Protein AF-A0AAV4UZ03-F1 (afdb_monomer_lite)

Structure (mmCIF, N/CA/C/O backbone):
data_AF-A0AAV4UZ03-F1
#
_entry.id   AF-A0AAV4UZ03-F1
#
loop_
_atom_site.group_PDB
_atom_site.id
_atom_site.type_symbol
_atom_site.label_atom_id
_atom_site.label_alt_id
_atom_site.label_comp_id
_atom_site.label_asym_id
_atom_site.label_entity_id
_atom_site.label_seq_id
_atom_site.pdbx_PDB_ins_code
_atom_site.Cartn_x
_atom_site.Cartn_y
_atom_site.Cartn_z
_atom_site.occupancy
_atom_site.B_iso_or_equiv
_atom_site.auth_seq_id
_atom_site.auth_comp_id
_atom_site.auth_asym_id
_atom_site.auth_atom_id
_atom_site.pdbx_PDB_model_num
ATOM 1 N N . MET A 1 1 ? 23.331 3.380 -18.776 1.00 75.69 1 MET A N 1
ATOM 2 C CA . MET A 1 1 ? 23.308 2.416 -17.649 1.00 75.69 1 MET A CA 1
ATOM 3 C C . MET A 1 1 ? 23.356 3.105 -16.290 1.00 75.69 1 MET A C 1
ATOM 5 O O . MET A 1 1 ? 22.382 2.980 -15.565 1.00 75.69 1 MET A O 1
ATOM 9 N N . LEU A 1 2 ? 24.399 3.875 -15.952 1.00 89.94 2 LEU A N 1
ATOM 10 C CA . LEU A 1 2 ? 24.536 4.468 -14.609 1.00 89.94 2 LEU A CA 1
ATOM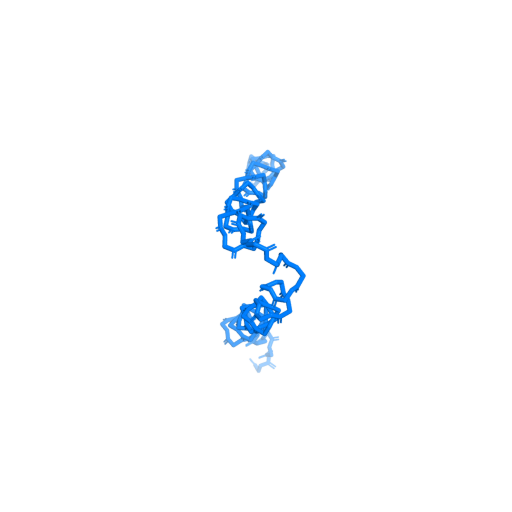 11 C C . LEU 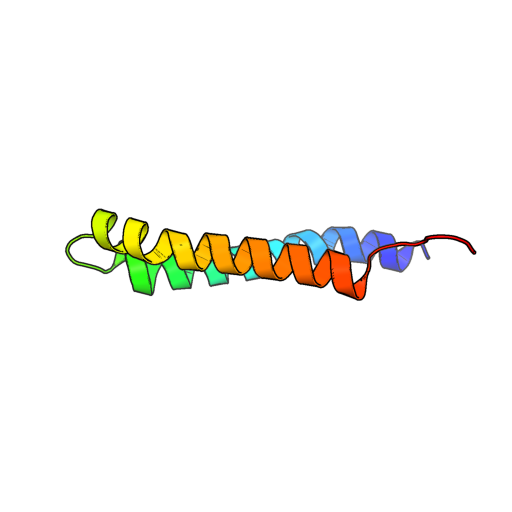A 1 2 ? 23.399 5.439 -14.225 1.00 89.94 2 LEU A C 1
ATOM 13 O O . LEU A 1 2 ? 22.902 5.381 -13.107 1.00 89.94 2 LEU A O 1
ATOM 17 N N . GLY A 1 3 ? 22.925 6.266 -15.166 1.00 91.19 3 GLY A N 1
ATOM 18 C CA . GLY A 1 3 ? 21.818 7.201 -14.915 1.00 91.19 3 GLY A CA 1
ATOM 19 C C . GLY A 1 3 ? 20.506 6.526 -14.490 1.00 91.19 3 GLY A C 1
ATOM 20 O O . GLY A 1 3 ? 19.823 7.040 -13.613 1.00 91.19 3 GLY A O 1
ATOM 21 N N . PHE A 1 4 ? 20.183 5.346 -15.036 1.00 92.31 4 PHE A N 1
ATOM 22 C CA . PHE A 1 4 ? 18.998 4.579 -14.624 1.00 92.31 4 PHE A CA 1
ATOM 23 C C . PHE A 1 4 ? 19.140 3.997 -13.215 1.00 92.31 4 PHE A C 1
ATOM 25 O O . PHE A 1 4 ? 18.165 3.960 -12.472 1.00 92.31 4 PHE A O 1
ATOM 32 N N . ILE A 1 5 ? 20.352 3.576 -12.839 1.00 94.31 5 ILE A N 1
ATOM 33 C CA . ILE A 1 5 ? 20.645 3.066 -11.493 1.00 94.31 5 ILE A CA 1
ATOM 34 C C . ILE A 1 5 ? 20.503 4.195 -10.470 1.00 94.31 5 ILE A C 1
ATOM 36 O O . ILE A 1 5 ? 19.839 4.034 -9.456 1.00 94.31 5 ILE A O 1
ATOM 40 N N . ILE A 1 6 ? 21.070 5.367 -10.760 1.00 94.19 6 ILE A N 1
ATOM 41 C CA . ILE A 1 6 ? 20.942 6.533 -9.879 1.00 94.19 6 ILE A CA 1
ATOM 42 C C . ILE A 1 6 ? 19.474 6.959 -9.782 1.00 94.19 6 ILE A C 1
ATOM 44 O O . ILE A 1 6 ? 18.983 7.215 -8.688 1.00 94.19 6 ILE A O 1
ATOM 48 N N . ALA A 1 7 ? 18.746 6.984 -10.902 1.00 94.12 7 ALA A N 1
ATOM 49 C CA . ALA A 1 7 ? 17.323 7.301 -10.895 1.00 94.12 7 ALA A CA 1
ATOM 50 C C . ALA A 1 7 ? 16.520 6.313 -10.032 1.00 94.12 7 ALA A C 1
ATOM 52 O O . ALA A 1 7 ? 15.669 6.749 -9.258 1.00 94.12 7 ALA A O 1
ATOM 53 N N . SER A 1 8 ? 16.806 5.006 -10.093 1.00 94.94 8 SER A N 1
ATOM 54 C CA . SER A 1 8 ? 16.087 4.008 -9.293 1.00 94.94 8 SER A CA 1
ATOM 55 C C . SER A 1 8 ? 16.308 4.171 -7.787 1.00 94.94 8 SER A C 1
ATOM 57 O O . SER A 1 8 ? 15.404 3.843 -7.018 1.00 94.94 8 SER A O 1
ATOM 59 N N . TRP A 1 9 ? 17.431 4.748 -7.344 1.00 94.06 9 TRP A N 1
ATOM 60 C CA . TRP A 1 9 ? 17.676 5.046 -5.925 1.00 94.06 9 TRP A CA 1
ATOM 61 C C . TRP A 1 9 ? 16.736 6.106 -5.358 1.00 94.06 9 TRP A C 1
ATOM 63 O O . TRP A 1 9 ? 16.440 6.069 -4.169 1.00 94.06 9 TRP A O 1
ATOM 73 N N . PHE A 1 10 ? 16.239 7.022 -6.191 1.00 94.62 10 PHE A N 1
ATOM 74 C CA . PHE A 1 10 ? 15.240 8.018 -5.788 1.00 94.62 10 PHE A CA 1
ATOM 75 C C . PHE A 1 10 ? 13.819 7.557 -6.102 1.00 94.62 10 PHE A C 1
ATOM 77 O O . PHE A 1 10 ? 12.893 7.790 -5.324 1.00 94.62 10 PHE A O 1
ATOM 84 N N . LEU A 1 11 ? 13.647 6.861 -7.226 1.00 96.00 11 LEU A N 1
ATOM 85 C CA . LEU A 1 11 ? 12.345 6.385 -7.667 1.00 96.00 11 LEU A CA 1
ATOM 86 C C . LEU A 1 11 ? 11.809 5.278 -6.755 1.00 96.00 11 LEU A C 1
ATOM 88 O O . LEU A 1 11 ? 10.615 5.265 -6.471 1.00 96.00 11 LEU A O 1
ATOM 92 N N . SER A 1 12 ? 12.670 4.391 -6.241 1.00 95.00 12 SER A N 1
ATOM 93 C CA . SER A 1 12 ? 12.232 3.298 -5.361 1.00 95.00 12 SER A CA 1
ATOM 94 C C . SER A 1 12 ? 11.670 3.815 -4.028 1.00 95.00 12 SER A C 1
ATOM 96 O O . SER A 1 12 ? 10.561 3.411 -3.681 1.00 95.00 12 SER A O 1
ATOM 98 N N . PRO A 1 13 ? 12.336 4.740 -3.303 1.00 95.00 13 PRO A N 1
ATOM 99 C CA . PRO A 1 13 ? 11.752 5.382 -2.124 1.00 95.00 13 PRO A CA 1
ATOM 100 C C . PRO A 1 13 ? 10.486 6.190 -2.422 1.00 95.00 13 PRO A C 1
ATOM 102 O O . PRO A 1 13 ? 9.551 6.176 -1.627 1.00 95.00 13 PRO A O 1
ATOM 105 N N . LEU A 1 14 ? 10.431 6.893 -3.558 1.00 97.62 14 LEU A N 1
ATOM 106 C CA . LEU A 1 14 ? 9.263 7.701 -3.911 1.00 97.62 14 LEU A CA 1
ATOM 107 C C . LEU A 1 14 ? 8.032 6.826 -4.183 1.00 97.62 14 LEU A C 1
ATOM 109 O O . LEU A 1 14 ? 6.955 7.081 -3.644 1.00 97.62 14 LEU A O 1
ATOM 113 N N . LEU A 1 15 ? 8.196 5.780 -4.995 1.00 96.56 15 LEU A N 1
ATOM 114 C CA . LEU A 1 15 ? 7.126 4.841 -5.315 1.00 96.56 15 LEU A CA 1
ATOM 115 C C . LEU A 1 15 ? 6.696 4.049 -4.077 1.00 96.56 15 LEU A C 1
ATOM 117 O O . LEU A 1 15 ? 5.497 3.914 -3.838 1.00 96.56 15 LEU A O 1
ATOM 121 N N . SER A 1 16 ? 7.639 3.579 -3.254 1.00 95.75 16 SER A N 1
ATOM 122 C CA . SER A 1 16 ? 7.304 2.874 -2.012 1.00 95.75 16 SER A CA 1
ATOM 123 C C . SER A 1 16 ? 6.591 3.785 -1.012 1.00 95.75 16 SER A C 1
ATOM 125 O O . SER A 1 16 ? 5.627 3.354 -0.377 1.00 95.75 16 SER A O 1
ATOM 127 N N . GLY A 1 17 ? 6.984 5.059 -0.927 1.00 97.38 17 GLY A N 1
ATOM 128 C CA . GLY A 1 17 ? 6.292 6.077 -0.143 1.00 97.38 17 GLY A CA 1
ATOM 129 C C . GLY A 1 17 ? 4.859 6.300 -0.626 1.00 97.38 17 GLY A C 1
ATOM 130 O O . GLY A 1 17 ? 3.928 6.257 0.177 1.00 97.38 17 GLY A O 1
ATOM 131 N N . LEU A 1 18 ? 4.658 6.457 -1.938 1.00 98.19 18 LEU A N 1
ATOM 132 C CA . LEU A 1 18 ? 3.330 6.644 -2.528 1.00 98.19 18 LEU A CA 1
ATOM 133 C C . LEU A 1 18 ? 2.413 5.440 -2.264 1.00 98.19 18 LEU A C 1
ATOM 135 O O . LEU A 1 18 ? 1.276 5.613 -1.825 1.00 98.19 18 LEU A O 1
ATOM 139 N N . VAL A 1 19 ? 2.920 4.223 -2.478 1.00 96.38 19 VAL A N 1
ATOM 140 C CA . VAL A 1 19 ? 2.190 2.978 -2.193 1.00 96.38 19 VAL A CA 1
ATOM 141 C C . VAL A 1 19 ? 1.861 2.868 -0.703 1.00 96.38 19 VAL A C 1
ATOM 143 O O . VAL A 1 19 ? 0.723 2.562 -0.352 1.00 96.38 19 VAL A O 1
ATOM 146 N N . SER A 1 20 ? 2.814 3.175 0.181 1.00 96.88 20 SER A N 1
ATOM 147 C CA . SER A 1 20 ? 2.601 3.131 1.633 1.00 96.88 20 SER A CA 1
ATOM 148 C C . SER A 1 20 ? 1.507 4.102 2.078 1.00 96.88 20 SER A C 1
ATOM 150 O O . SER A 1 20 ? 0.623 3.722 2.846 1.00 96.88 20 SER A O 1
ATOM 152 N N . VAL A 1 21 ? 1.510 5.336 1.559 1.00 98.06 21 VAL A N 1
ATOM 153 C CA . VAL A 1 21 ? 0.459 6.327 1.841 1.00 98.06 21 VAL A CA 1
ATOM 154 C C . VAL A 1 21 ? -0.895 5.842 1.327 1.00 98.06 21 VAL A C 1
ATOM 156 O O . VAL A 1 21 ? -1.884 5.924 2.054 1.00 98.06 21 VAL A O 1
ATOM 159 N N . ALA A 1 22 ? -0.957 5.297 0.110 1.00 97.19 22 ALA A N 1
ATOM 160 C CA . ALA A 1 22 ? -2.194 4.761 -0.450 1.00 97.19 22 ALA A CA 1
ATOM 161 C C . ALA A 1 22 ? -2.772 3.628 0.417 1.00 97.19 22 ALA A C 1
ATOM 163 O O . ALA A 1 22 ? -3.946 3.675 0.789 1.00 97.19 22 ALA A O 1
ATOM 164 N N . ILE A 1 23 ? -1.944 2.654 0.811 1.00 95.69 23 ILE A N 1
ATOM 165 C CA . ILE A 1 23 ? -2.344 1.557 1.705 1.00 95.69 23 ILE A CA 1
ATOM 166 C C . ILE A 1 23 ? -2.811 2.106 3.056 1.00 95.69 23 ILE A C 1
ATOM 168 O O . ILE A 1 23 ? -3.859 1.697 3.556 1.00 95.69 23 ILE A O 1
ATOM 172 N N . PHE A 1 24 ? -2.089 3.069 3.634 1.00 96.44 24 PHE A N 1
ATOM 173 C CA . PHE A 1 24 ? -2.483 3.689 4.896 1.00 96.44 24 PHE A CA 1
ATOM 174 C C . PHE A 1 24 ? -3.852 4.373 4.803 1.00 96.44 24 PHE A C 1
ATOM 176 O O . PHE A 1 24 ? -4.680 4.209 5.697 1.00 96.44 24 PHE A O 1
ATOM 183 N N . LEU A 1 25 ? -4.132 5.103 3.719 1.00 97.25 25 LEU A N 1
ATOM 184 C CA . LEU A 1 25 ? -5.435 5.739 3.510 1.00 97.25 25 LEU A CA 1
ATOM 185 C C . LEU A 1 25 ? -6.565 4.709 3.376 1.00 97.25 25 LEU A C 1
ATOM 187 O O . LEU A 1 25 ? -7.650 4.929 3.920 1.00 97.25 25 LEU A O 1
ATOM 191 N N . LEU A 1 26 ? -6.311 3.575 2.714 1.00 94.38 26 LEU A N 1
ATOM 192 C CA . LEU A 1 26 ? -7.261 2.462 2.642 1.00 94.38 26 LEU A CA 1
ATOM 193 C C . LEU A 1 26 ? -7.525 1.875 4.032 1.00 94.38 26 LEU A C 1
ATOM 195 O O . LEU A 1 26 ? -8.678 1.783 4.445 1.00 94.38 26 LEU A O 1
ATOM 199 N N . ILE A 1 27 ? -6.477 1.549 4.791 1.00 96.12 27 ILE A N 1
ATOM 200 C CA . ILE A 1 27 ? -6.607 1.030 6.161 1.00 96.12 27 ILE A CA 1
ATOM 201 C C . ILE A 1 27 ? -7.364 2.028 7.039 1.00 96.12 27 ILE A C 1
ATOM 203 O O . ILE A 1 27 ? -8.295 1.651 7.750 1.00 96.12 27 ILE A O 1
ATOM 207 N N . ARG A 1 28 ? -7.020 3.316 6.955 1.00 96.25 28 ARG A N 1
ATOM 208 C CA . ARG A 1 28 ? -7.691 4.373 7.710 1.00 96.25 28 ARG A CA 1
ATOM 209 C C . ARG A 1 28 ? -9.187 4.382 7.424 1.00 96.25 28 ARG A C 1
ATOM 211 O O . ARG A 1 28 ? -9.979 4.347 8.358 1.00 96.25 28 ARG A O 1
ATOM 218 N N . ARG A 1 29 ? -9.568 4.392 6.145 1.00 94.38 29 ARG A N 1
ATOM 219 C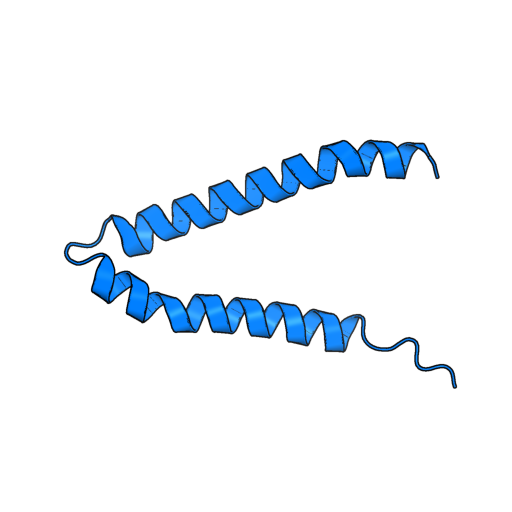 CA . ARG A 1 29 ? -10.967 4.489 5.718 1.00 94.38 29 ARG A CA 1
ATOM 220 C C . ARG A 1 29 ? -11.773 3.218 5.991 1.00 94.38 29 ARG A C 1
ATOM 222 O O . ARG A 1 29 ? -12.935 3.319 6.375 1.00 94.38 29 ARG A O 1
ATOM 229 N N . PHE A 1 30 ? -11.195 2.040 5.765 1.00 91.44 30 PHE A N 1
ATOM 230 C CA . PHE A 1 30 ? -11.933 0.773 5.788 1.00 91.44 30 PHE A CA 1
ATOM 231 C C . PHE A 1 30 ? -11.840 0.019 7.115 1.00 91.44 30 PHE A C 1
ATOM 233 O O . PHE A 1 30 ? -12.780 -0.700 7.450 1.00 91.44 30 PHE A O 1
ATOM 240 N N . ILE A 1 31 ? -10.757 0.205 7.876 1.00 95.44 31 ILE A N 1
ATOM 241 C CA . ILE A 1 31 ? -10.521 -0.488 9.148 1.00 95.44 31 ILE A CA 1
ATOM 242 C C . ILE A 1 31 ? -10.638 0.489 10.318 1.00 95.44 31 ILE A C 1
ATOM 244 O O . ILE A 1 31 ? -11.494 0.310 11.178 1.00 95.44 31 ILE A O 1
ATOM 248 N N . LEU A 1 32 ? -9.812 1.541 10.350 1.00 95.25 32 LEU A N 1
ATOM 249 C CA . LEU A 1 32 ? -9.677 2.387 11.546 1.00 95.25 32 LEU A CA 1
ATOM 250 C C . LEU A 1 32 ? -10.880 3.307 11.794 1.00 95.25 32 LEU A C 1
ATOM 252 O O . LEU A 1 32 ? -11.125 3.682 12.933 1.00 95.25 32 LEU A O 1
ATOM 256 N N . SER A 1 33 ? -11.642 3.668 10.759 1.00 94.44 33 SER A N 1
ATOM 257 C CA . SER A 1 33 ? -12.873 4.463 10.899 1.00 94.44 33 SER A CA 1
ATOM 258 C C . SER A 1 33 ? -14.113 3.643 11.284 1.00 94.44 33 SER A C 1
ATOM 260 O O . SER A 1 33 ? -15.207 4.201 11.347 1.00 94.44 33 SER A O 1
ATOM 262 N N . LYS A 1 34 ? -13.988 2.327 11.502 1.00 93.88 34 LYS A N 1
ATOM 263 C CA . LYS A 1 34 ? -15.103 1.475 11.941 1.00 93.88 34 LYS A CA 1
ATOM 264 C C . LYS A 1 34 ? -15.255 1.518 13.459 1.00 93.88 34 LYS A C 1
ATOM 266 O O . LYS A 1 34 ? -14.273 1.647 14.177 1.00 93.88 34 LYS A O 1
ATOM 271 N N . GLU A 1 35 ? -16.486 1.331 13.931 1.00 93.31 35 GLU A N 1
ATOM 272 C CA . GLU A 1 35 ? -16.823 1.276 15.362 1.00 93.31 35 GLU A CA 1
ATOM 273 C C . GLU A 1 35 ? -16.030 0.188 16.106 1.00 93.31 35 GLU A C 1
ATOM 275 O O . GLU A 1 35 ? -15.585 0.390 17.233 1.00 93.31 35 GLU A O 1
ATOM 280 N N . LYS A 1 36 ? -15.779 -0.944 15.432 1.00 94.44 36 LYS A N 1
ATOM 281 C CA . LYS A 1 36 ? -14.954 -2.052 15.924 1.00 94.44 36 LYS A CA 1
ATOM 282 C C . LYS A 1 36 ? -13.785 -2.338 14.970 1.00 94.44 36 LYS A C 1
ATOM 284 O O . LYS A 1 36 ? -13.871 -3.243 14.134 1.00 94.44 36 LYS A O 1
ATOM 289 N N . PRO A 1 37 ? -12.675 -1.592 15.068 1.00 91.06 37 PRO A N 1
ATOM 290 C CA . PRO A 1 37 ? -11.570 -1.691 14.114 1.00 91.06 37 PRO A CA 1
ATOM 291 C C . PRO A 1 37 ? -10.861 -3.053 14.151 1.00 91.06 37 PRO A C 1
ATOM 293 O O . PRO A 1 37 ? -10.348 -3.496 13.129 1.00 91.06 37 PRO A O 1
ATOM 296 N N . GLY A 1 38 ? -10.872 -3.753 15.292 1.00 93.88 38 GLY A N 1
ATOM 297 C CA . GLY A 1 38 ? -10.302 -5.101 15.410 1.00 93.88 38 GLY A CA 1
ATOM 298 C C . GLY A 1 38 ? -11.036 -6.138 14.552 1.00 93.88 38 GLY A C 1
ATOM 299 O O . GLY A 1 38 ? -10.410 -6.828 13.752 1.00 93.88 38 GLY A O 1
ATOM 300 N N . GLU A 1 39 ? -12.369 -6.201 14.653 1.00 95.06 39 GLU A N 1
ATOM 301 C CA . GLU A 1 39 ? -13.204 -7.104 13.840 1.00 95.06 39 GLU A CA 1
ATOM 302 C C . GLU A 1 39 ? -13.114 -6.756 12.340 1.00 95.06 39 GLU A C 1
ATOM 304 O O . GLU A 1 39 ? -12.988 -7.642 11.488 1.00 95.06 39 GLU A O 1
ATOM 309 N N . ALA A 1 40 ? -13.103 -5.459 12.010 1.00 94.19 40 ALA A N 1
ATOM 310 C CA . ALA A 1 40 ? -12.913 -4.987 10.639 1.00 94.19 40 ALA A CA 1
ATOM 311 C C . ALA A 1 40 ? -11.531 -5.372 10.079 1.00 94.19 40 ALA A C 1
ATOM 313 O O . ALA A 1 40 ? -11.427 -5.787 8.926 1.00 94.19 40 ALA A O 1
ATOM 314 N N . GLY A 1 41 ? -10.481 -5.287 10.902 1.00 93.88 41 GLY A N 1
ATOM 315 C CA . GLY A 1 41 ? -9.129 -5.716 10.551 1.00 93.88 41 GLY A CA 1
ATOM 316 C C . GLY A 1 41 ? -9.065 -7.209 10.246 1.00 93.88 41 GLY A C 1
ATOM 317 O O . GLY A 1 41 ? -8.567 -7.585 9.190 1.00 93.88 41 GLY A O 1
ATOM 318 N N . LEU A 1 42 ? -9.645 -8.051 11.110 1.00 95.19 42 LEU A N 1
ATOM 319 C CA . LEU A 1 42 ? -9.724 -9.503 10.898 1.00 95.19 42 LEU A CA 1
ATOM 320 C C . LEU A 1 42 ? -10.464 -9.862 9.604 1.00 95.19 42 LEU A C 1
ATOM 322 O O . LEU A 1 42 ? -10.017 -10.729 8.860 1.00 95.19 42 LEU A O 1
ATOM 326 N N . THR A 1 43 ? -11.554 -9.154 9.303 1.00 93.81 43 THR A N 1
ATOM 327 C CA . THR A 1 43 ? -12.309 -9.337 8.053 1.00 93.81 43 THR A CA 1
ATOM 328 C C . THR A 1 43 ? -11.501 -8.895 6.827 1.00 93.81 43 THR A C 1
ATOM 330 O O . THR A 1 43 ? -11.636 -9.475 5.753 1.00 93.81 43 THR A O 1
ATOM 333 N N . ALA A 1 44 ? -10.633 -7.890 6.974 1.00 94.38 44 ALA A N 1
ATOM 334 C CA . ALA A 1 44 ? -9.769 -7.397 5.906 1.00 94.38 44 ALA A CA 1
ATOM 335 C C . ALA A 1 44 ? -8.530 -8.281 5.659 1.00 94.38 44 ALA A C 1
ATOM 337 O O . ALA A 1 44 ? -8.010 -8.289 4.543 1.00 94.38 44 ALA A O 1
ATOM 338 N N . LEU A 1 45 ? -8.065 -9.042 6.659 1.00 93.62 45 LEU A N 1
ATOM 339 C CA . LEU A 1 45 ? -6.906 -9.940 6.542 1.00 93.62 45 LEU A CA 1
ATOM 340 C C . LEU A 1 45 ? -6.946 -10.845 5.300 1.00 93.62 45 LEU A C 1
ATOM 342 O O . LEU A 1 45 ? -5.984 -10.795 4.531 1.00 93.62 45 LEU A O 1
ATOM 3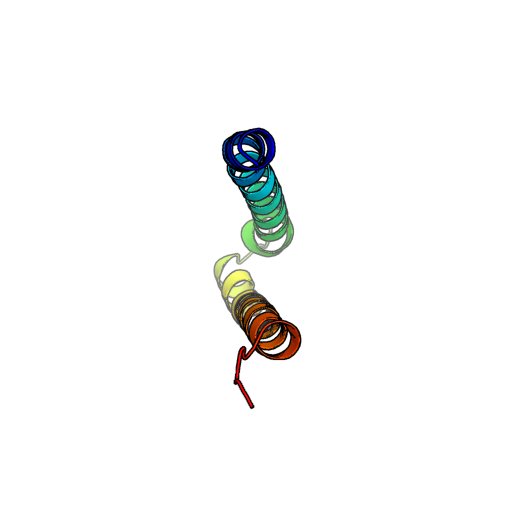46 N N . PRO A 1 46 ? -8.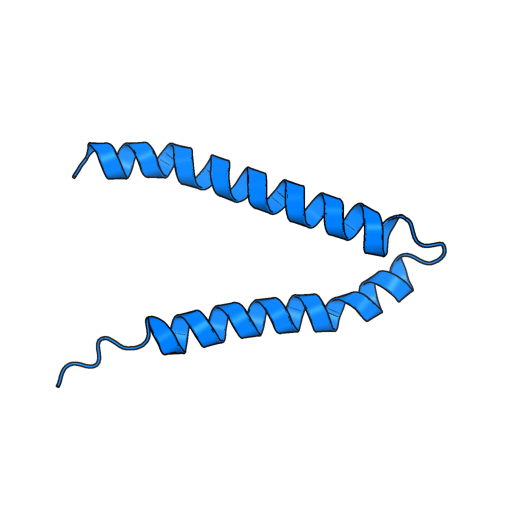004 -11.643 5.043 1.00 93.56 46 PRO A N 1
ATOM 347 C CA . PRO A 1 46 ? -8.033 -12.524 3.876 1.00 93.56 46 PRO A CA 1
ATOM 348 C C . PRO A 1 46 ? -7.875 -11.766 2.552 1.00 93.56 46 PRO A C 1
ATOM 350 O O . PRO A 1 46 ? -7.263 -12.295 1.629 1.00 93.56 46 PRO A O 1
ATOM 353 N N . PHE A 1 47 ? -8.331 -10.513 2.463 1.00 93.94 47 PHE A N 1
ATOM 354 C CA . PHE A 1 47 ? -8.119 -9.683 1.275 1.00 93.94 47 PHE A CA 1
ATOM 355 C C . PHE A 1 47 ? -6.655 -9.251 1.122 1.00 93.94 47 PHE A C 1
ATOM 357 O O . PHE A 1 47 ? -6.107 -9.355 0.027 1.00 93.94 47 PHE A O 1
ATOM 364 N N . PHE A 1 48 ? -5.993 -8.819 2.201 1.00 93.00 48 PHE A N 1
ATOM 365 C CA . PHE A 1 48 ? -4.567 -8.459 2.164 1.00 93.00 48 PHE A CA 1
ATOM 366 C C . PHE A 1 48 ? -3.669 -9.656 1.840 1.00 93.00 48 PHE A C 1
ATOM 368 O O . PHE A 1 48 ? -2.755 -9.548 1.017 1.00 93.00 48 PHE A O 1
ATOM 375 N N . TYR A 1 49 ? -3.946 -10.809 2.453 1.00 94.12 49 TYR A N 1
ATOM 376 C CA . TYR A 1 49 ? -3.231 -12.046 2.153 1.00 94.12 49 TYR A CA 1
ATOM 377 C C . TYR A 1 49 ? -3.512 -12.512 0.728 1.00 94.12 49 TYR A C 1
ATOM 379 O O . TYR A 1 49 ? -2.572 -12.827 0.006 1.00 94.12 49 TYR A O 1
ATOM 387 N N . GLY A 1 50 ? -4.772 -12.481 0.288 1.00 96.62 50 GLY A N 1
ATOM 388 C CA . GLY A 1 50 ? -5.158 -12.820 -1.079 1.00 96.62 50 GLY A CA 1
ATOM 389 C C . GLY A 1 50 ? -4.461 -11.941 -2.114 1.00 96.62 50 GLY A C 1
ATOM 390 O O . GLY A 1 50 ? -3.932 -12.460 -3.090 1.00 96.62 50 GLY A O 1
ATOM 391 N N . PHE A 1 51 ? -4.372 -10.630 -1.873 1.00 95.38 51 PHE A N 1
ATOM 392 C CA . PHE A 1 51 ? -3.637 -9.711 -2.744 1.00 95.38 51 PHE A CA 1
ATOM 393 C C . PHE A 1 51 ? -2.135 -10.013 -2.766 1.00 95.38 51 PHE A C 1
ATOM 395 O O . PHE A 1 51 ? -1.533 -10.067 -3.835 1.00 95.38 51 PHE A O 1
ATOM 402 N N . THR A 1 52 ? -1.531 -10.274 -1.604 1.00 94.69 52 THR A N 1
ATOM 403 C CA . THR A 1 52 ? -0.118 -10.674 -1.517 1.00 94.69 52 THR A CA 1
ATOM 404 C C . THR A 1 52 ? 0.136 -11.957 -2.304 1.00 94.69 52 THR A C 1
ATOM 406 O O . THR A 1 52 ? 1.055 -12.006 -3.119 1.00 94.69 52 THR A O 1
ATOM 409 N N . VAL A 1 53 ? -0.693 -12.984 -2.106 1.00 96.44 53 VAL A N 1
ATOM 410 C CA . VAL A 1 53 ? -0.604 -14.254 -2.838 1.00 96.44 53 VAL A CA 1
ATOM 411 C C . VAL A 1 53 ? -0.789 -14.020 -4.331 1.00 96.44 53 VAL A C 1
ATOM 413 O O . VAL A 1 53 ? 0.008 -14.519 -5.113 1.00 96.44 53 VAL A O 1
ATOM 416 N N . PHE A 1 54 ? -1.776 -13.221 -4.734 1.00 95.88 54 PHE A N 1
ATOM 417 C CA . PHE A 1 54 ? -2.017 -12.879 -6.132 1.00 95.88 54 PHE A CA 1
ATOM 418 C C . PHE A 1 54 ? -0.787 -12.239 -6.784 1.00 95.88 54 PHE A C 1
ATOM 420 O O . PHE A 1 54 ? -0.342 -12.714 -7.824 1.00 95.88 54 PHE A O 1
ATOM 427 N N . VAL A 1 55 ? -0.193 -11.218 -6.158 1.00 93.75 55 VAL A N 1
ATOM 428 C CA . VAL A 1 55 ? 1.022 -10.563 -6.671 1.00 93.75 55 VAL A CA 1
ATOM 429 C C . VAL A 1 55 ? 2.176 -11.558 -6.788 1.00 93.75 55 VAL A C 1
ATOM 431 O O . VAL A 1 55 ? 2.861 -11.578 -7.808 1.00 93.75 55 VAL A O 1
ATOM 434 N N . ASN A 1 56 ? 2.369 -12.416 -5.783 1.00 93.44 56 ASN A N 1
ATOM 435 C CA . ASN A 1 56 ? 3.421 -13.433 -5.813 1.00 93.44 56 ASN A CA 1
ATOM 436 C C . ASN A 1 56 ? 3.186 -14.470 -6.922 1.00 93.44 56 ASN A C 1
ATOM 438 O O . ASN A 1 56 ? 4.114 -14.801 -7.652 1.00 93.44 56 ASN A O 1
ATOM 442 N N . VAL A 1 57 ? 1.952 -14.952 -7.092 1.00 95.12 57 VAL A N 1
ATOM 443 C CA . VAL A 1 57 ? 1.596 -15.906 -8.152 1.00 95.12 57 VAL A CA 1
ATOM 444 C C . VAL A 1 57 ? 1.790 -15.278 -9.526 1.00 95.12 57 VAL A C 1
ATOM 446 O O . VAL A 1 57 ? 2.395 -15.904 -10.385 1.00 95.12 57 VAL A O 1
ATOM 449 N N . ILE A 1 58 ? 1.330 -14.044 -9.737 1.00 93.25 58 I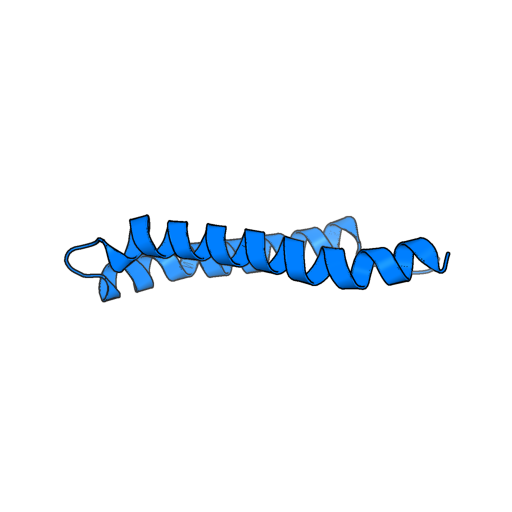LE A N 1
ATOM 450 C CA . ILE A 1 58 ? 1.518 -13.333 -11.004 1.00 93.25 58 ILE A CA 1
ATOM 451 C C . ILE A 1 58 ? 3.001 -13.115 -11.295 1.00 93.25 58 ILE A C 1
ATOM 453 O O . ILE A 1 58 ? 3.422 -13.358 -12.419 1.00 93.25 58 ILE A O 1
ATOM 457 N N . SER A 1 59 ? 3.804 -12.730 -10.301 1.00 90.62 59 SER A N 1
ATOM 458 C CA . SER A 1 59 ? 5.254 -12.608 -10.474 1.00 90.62 59 SER A CA 1
ATOM 459 C C . SER A 1 59 ? 5.881 -13.942 -10.889 1.00 90.62 59 SER A C 1
ATOM 461 O O . SER A 1 59 ? 6.673 -13.977 -11.818 1.00 90.62 59 SER A O 1
ATOM 463 N N . ILE A 1 60 ? 5.469 -15.062 -10.293 1.00 89.81 60 ILE A N 1
ATOM 464 C CA . ILE A 1 60 ? 5.969 -16.388 -10.685 1.00 89.81 60 ILE A CA 1
ATOM 465 C C . ILE A 1 60 ? 5.470 -16.806 -12.075 1.00 89.81 60 ILE A C 1
ATOM 467 O O . ILE A 1 60 ? 6.215 -17.418 -12.823 1.00 89.81 60 ILE A O 1
ATOM 471 N N . VAL A 1 61 ? 4.221 -16.524 -12.438 1.00 90.38 61 VAL A N 1
ATOM 472 C CA . VAL A 1 61 ? 3.652 -16.957 -13.726 1.00 90.38 61 VAL A CA 1
ATOM 473 C C . VAL A 1 61 ? 4.156 -16.100 -14.888 1.00 90.38 61 VAL A C 1
ATOM 475 O O . VAL A 1 61 ? 4.349 -16.623 -15.982 1.00 90.38 61 VAL A O 1
ATOM 478 N N . LEU A 1 62 ? 4.345 -14.796 -14.672 1.00 85.75 62 LEU A N 1
ATOM 479 C CA . LEU A 1 62 ? 4.811 -13.865 -15.701 1.00 85.75 62 LEU A CA 1
ATOM 480 C C . LEU A 1 62 ? 6.342 -13.795 -15.785 1.00 85.75 62 LEU A C 1
ATOM 482 O O . LEU A 1 62 ? 6.861 -13.715 -16.895 1.00 85.75 62 LEU A O 1
ATOM 486 N N . ASP A 1 63 ? 7.052 -13.864 -14.651 1.00 78.06 63 ASP A N 1
ATOM 487 C CA . ASP A 1 63 ? 8.523 -13.769 -14.602 1.00 78.06 63 ASP A CA 1
ATOM 488 C C . ASP A 1 63 ? 9.228 -15.106 -14.278 1.00 78.06 63 ASP A C 1
ATOM 490 O O . ASP A 1 63 ? 10.454 -15.198 -14.374 1.00 78.06 63 ASP A O 1
ATOM 494 N N . GLY A 1 64 ? 8.507 -16.162 -13.885 1.00 64.56 64 GLY A N 1
ATOM 495 C CA . GLY A 1 64 ? 9.087 -17.486 -13.617 1.00 64.56 64 GLY A CA 1
ATOM 496 C C . GLY A 1 64 ? 9.028 -18.383 -14.856 1.00 64.56 64 GLY A C 1
ATOM 497 O O . GLY A 1 64 ? 7.991 -18.513 -15.492 1.00 64.56 64 GLY A O 1
ATOM 498 N N . SER A 1 65 ? 10.085 -19.066 -15.295 1.00 57.91 65 SER A N 1
ATOM 499 C CA . SER A 1 65 ? 11.449 -19.286 -14.797 1.00 57.91 65 SER A CA 1
ATOM 500 C C . SER A 1 65 ? 12.415 -19.070 -15.976 1.00 57.91 65 SER A C 1
ATOM 502 O O . SER A 1 65 ? 12.055 -19.459 -17.090 1.00 57.91 65 SER A O 1
ATOM 504 N N . PRO A 1 66 ? 13.658 -18.569 -15.799 1.00 60.16 66 PRO A N 1
ATOM 505 C CA . PRO A 1 66 ? 14.725 -18.738 -16.788 1.00 60.16 66 PRO A CA 1
ATOM 506 C C . PRO A 1 66 ? 15.192 -20.207 -16.793 1.00 60.16 66 PRO A C 1
ATOM 508 O O . PRO A 1 66 ? 16.361 -20.529 -16.577 1.00 60.16 66 PRO A O 1
ATOM 511 N N . GLY A 1 67 ? 14.246 -21.121 -17.004 1.00 53.69 67 GLY A N 1
ATOM 512 C CA . GLY A 1 67 ? 14.488 -22.506 -17.335 1.00 53.69 67 GLY A CA 1
ATOM 513 C C . GLY A 1 67 ? 15.000 -22.538 -18.758 1.00 53.69 67 GLY A C 1
ATOM 514 O O . GLY A 1 67 ? 14.227 -22.588 -19.707 1.00 53.69 67 GLY A O 1
ATOM 515 N N . LYS A 1 68 ? 16.323 -22.465 -18.879 1.00 45.66 68 LYS A N 1
ATOM 516 C CA . LYS A 1 68 ? 17.053 -22.929 -20.051 1.00 45.66 68 LYS A CA 1
ATOM 517 C C . LYS A 1 68 ? 16.538 -24.326 -20.430 1.00 45.66 68 LYS A C 1
ATOM 519 O O . LYS A 1 68 ? 16.817 -25.287 -19.714 1.00 45.66 68 LYS A O 1
ATOM 524 N N . PHE A 1 69 ? 15.807 -24.404 -21.534 1.00 46.59 69 PHE A N 1
ATOM 525 C CA . PHE A 1 69 ? 16.130 -25.348 -22.596 1.00 46.59 69 PHE A CA 1
ATOM 526 C C . PHE A 1 69 ? 16.921 -24.571 -23.646 1.00 46.59 69 PHE A C 1
ATOM 528 O O . PHE A 1 69 ? 16.536 -23.407 -23.908 1.00 46.59 69 PHE A O 1
#

InterPro domains:
  IPR001204 Phosphate transporter [PF01384] (2-57)
  IPR001204 Phosphate transporter [PTHR11101] (3-66)

Foldseek 3Di:
DVVVVVVCVVVVVVVVVVVVVVVVVVLCVQQVPDPHSPVSVVVCVVVVVVVVVVVVVCCCVVVDDPPDD

pLDDT: mean 90.46, std 11.77, range [45.66, 98.19]

Radius of gyration: 17.56 Å; chains: 1; bounding box: 41×33×38 Å

Sequence (69 aa):
MLGFIIASWFLSPLLSGLVSVAIFLLIRRFILSKEKPGEAGLTALPFFYGFTVFVNVISIVLDGSPGKF

Organism: Caerostris extrusa (NCBI:txid172846)

Secondary structure (DSSP, 8-state):
-HHHHHHHHHHHHHHHHHHHHHHHHHHIIIIITSSSHHHHHHHHHHHHHHHHHHHHHHHHHHH------